Protein AF-A0AAW5EJB5-F1 (afdb_monomer_lite)

Secondary structure (DSSP, 8-state):
-HHHH-HHHHHHHHHHHHHHHHHHHHHHHHHHHHHH--------SHHHHHHHHHHHHHH-TTTHHHHHHHHHHHHHHHHHTT----HHHHHHHHHHHHHHHHHHHT-

Sequence (107 aa):
LESYLGALRFFLLYIIGGLMCSLLSAFYVYFSFYYFGGMINLVGASGAICVLMGYYAFLDKSSTKGLIVAILLMSFAPLLMGVNVAWYGHIFGFICGYFLGKLRRKI

InterPro domains:
  IPR022764 Peptidase S54, rhomboid domain [PF01694] (1-104)
  IPR035952 Rhomboid-like superfamily [G3DSA:1.20.1540.10] (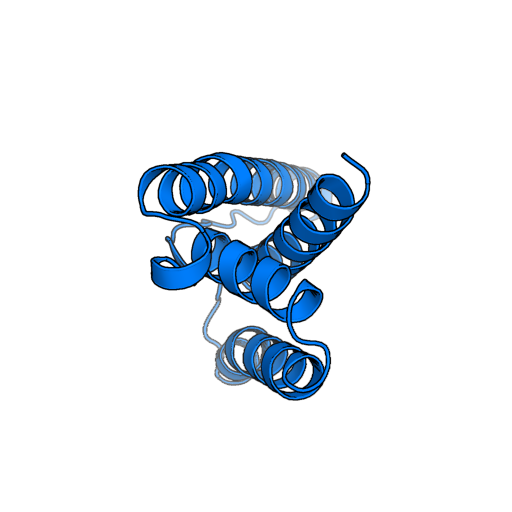1-107)
  IPR035952 Rhomboid-like superfamily [SSF144091] (1-105)

Radius of gyration: 14.44 Å; chains: 1; bounding box: 39×29×38 Å

Organism: Campylobacter jejuni (NCBI:txid197)

pLDDT: mean 87.87, std 8.0, range [46.09, 95.69]

Structure (mmCIF, N/CA/C/O backbone):
data_AF-A0AAW5EJB5-F1
#
_entry.id   AF-A0AAW5EJB5-F1
#
loop_
_atom_site.group_PDB
_atom_site.id
_atom_site.type_symbol
_atom_site.label_atom_id
_atom_site.label_alt_id
_atom_site.label_comp_id
_atom_site.label_asym_id
_atom_site.label_entity_id
_atom_site.label_seq_id
_atom_site.pdbx_PDB_ins_code
_atom_site.Cartn_x
_atom_site.Cartn_y
_atom_site.Cartn_z
_atom_site.occupancy
_atom_site.B_iso_or_equiv
_atom_site.auth_seq_id
_atom_site.auth_comp_id
_atom_site.auth_asym_id
_atom_site.auth_atom_id
_atom_site.pdbx_PDB_model_num
ATOM 1 N N . LEU A 1 1 ? -13.994 0.251 6.162 1.00 80.19 1 LEU A N 1
ATOM 2 C CA . LEU A 1 1 ? -12.914 1.049 6.798 1.00 80.19 1 LEU A CA 1
ATOM 3 C C . LEU A 1 1 ? -13.331 2.509 6.978 1.00 80.19 1 LEU A C 1
ATOM 5 O O . LEU A 1 1 ? -13.193 3.027 8.078 1.00 80.19 1 LEU A O 1
ATOM 9 N N . GLU A 1 2 ? -13.873 3.150 5.938 1.00 84.88 2 GLU A N 1
ATOM 10 C CA . GLU A 1 2 ? -14.363 4.535 5.995 1.00 84.88 2 GLU A CA 1
ATOM 11 C C . GLU A 1 2 ? -15.363 4.785 7.133 1.00 84.88 2 GLU A C 1
ATOM 13 O O . GLU A 1 2 ? -15.131 5.672 7.946 1.00 84.88 2 GLU A O 1
ATOM 18 N N . SER A 1 3 ? -16.388 3.941 7.292 1.00 88.00 3 SER A N 1
ATOM 19 C CA . SER A 1 3 ? -17.372 4.070 8.383 1.00 88.00 3 SER A CA 1
ATOM 20 C C . SER A 1 3 ? -16.760 3.969 9.789 1.00 88.00 3 SER A C 1
ATOM 22 O O . SER A 1 3 ? -17.340 4.466 10.745 1.00 88.00 3 SER A O 1
ATOM 24 N N . TYR A 1 4 ? -15.588 3.338 9.926 1.00 87.19 4 TYR A N 1
ATOM 25 C CA . TYR A 1 4 ? -14.885 3.185 11.205 1.00 87.19 4 TYR A CA 1
ATOM 26 C C . TYR A 1 4 ? -13.934 4.357 11.503 1.00 87.19 4 TYR A C 1
ATOM 28 O O . TYR A 1 4 ? -13.793 4.772 12.651 1.00 87.19 4 TYR A O 1
ATOM 36 N N . LEU A 1 5 ? -13.254 4.892 10.484 1.00 83.56 5 LEU A N 1
ATOM 37 C CA . LEU A 1 5 ? -12.279 5.979 10.640 1.00 83.56 5 LEU A CA 1
ATOM 38 C C . LEU A 1 5 ? -12.889 7.377 10.453 1.00 83.56 5 LEU A C 1
ATOM 40 O O . LEU A 1 5 ? -12.321 8.352 10.948 1.00 83.56 5 LEU A O 1
ATOM 44 N N . GLY A 1 6 ? -14.012 7.470 9.746 1.00 89.94 6 GLY A N 1
ATOM 45 C CA . 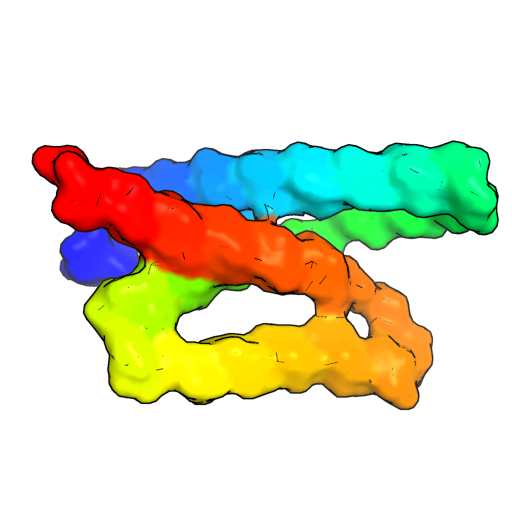GLY A 1 6 ? -14.535 8.701 9.163 1.00 89.94 6 GLY A CA 1
ATOM 46 C C . GLY A 1 6 ? -13.867 9.031 7.822 1.00 89.94 6 GLY A C 1
ATOM 47 O O . GLY A 1 6 ? -12.698 8.702 7.591 1.00 89.94 6 GLY A O 1
ATOM 48 N N . ALA A 1 7 ? -14.607 9.722 6.949 1.00 89.88 7 ALA A N 1
ATOM 49 C CA . ALA A 1 7 ? -14.190 10.038 5.579 1.00 89.88 7 ALA A CA 1
ATOM 50 C C . ALA A 1 7 ? -12.844 10.781 5.510 1.00 89.88 7 ALA A C 1
ATOM 52 O O . ALA A 1 7 ? -11.968 10.404 4.738 1.00 89.88 7 ALA A O 1
ATOM 53 N N . LEU A 1 8 ? -12.627 11.776 6.381 1.00 89.56 8 LEU A N 1
ATOM 54 C CA . LEU A 1 8 ? -11.392 12.568 6.390 1.00 89.56 8 LEU A CA 1
ATOM 55 C C . LEU A 1 8 ? -10.149 11.706 6.663 1.00 89.56 8 LEU A C 1
ATOM 57 O O . LEU A 1 8 ? -9.147 11.800 5.961 1.00 89.56 8 LEU A O 1
ATOM 61 N N . ARG A 1 9 ? -10.207 10.838 7.679 1.00 89.25 9 ARG A N 1
ATOM 62 C CA . ARG A 1 9 ? -9.069 9.984 8.052 1.00 89.25 9 ARG A CA 1
ATOM 63 C C . ARG A 1 9 ? -8.832 8.885 7.028 1.00 89.25 9 ARG A C 1
ATOM 65 O O . ARG A 1 9 ? -7.683 8.549 6.767 1.00 89.25 9 ARG A O 1
ATOM 72 N N . PHE A 1 10 ? -9.901 8.341 6.452 1.00 92.06 10 PHE A N 1
ATOM 73 C CA . PHE A 1 10 ? -9.806 7.379 5.361 1.00 92.06 10 PHE A CA 1
ATOM 74 C C . PHE A 1 10 ? -9.131 7.996 4.129 1.00 92.06 10 PHE A C 1
ATOM 76 O O . PHE A 1 10 ? -8.185 7.418 3.597 1.00 92.06 10 PHE A O 1
ATOM 83 N N . PHE A 1 11 ? -9.544 9.206 3.747 1.00 92.88 11 PHE A N 1
ATOM 84 C CA . PHE A 1 11 ? -8.941 9.958 2.651 1.00 92.88 11 PHE A CA 1
ATOM 85 C C . PHE A 1 11 ? -7.455 10.251 2.900 1.00 92.88 11 PHE A C 1
ATOM 87 O O . PHE A 1 11 ? -6.619 9.967 2.045 1.00 92.88 11 PHE A O 1
ATOM 94 N N . LEU A 1 12 ? -7.102 10.744 4.093 1.00 92.00 12 LEU A N 1
ATOM 95 C CA . LEU A 1 12 ? -5.704 10.996 4.455 1.00 92.00 12 LEU A CA 1
ATOM 96 C C . LEU A 1 12 ? -4.867 9.714 4.455 1.00 92.00 12 LEU A C 1
ATOM 98 O O . LEU A 1 12 ? -3.741 9.727 3.971 1.00 92.00 12 LEU A O 1
ATOM 102 N N . LEU A 1 13 ? -5.409 8.602 4.957 1.00 92.88 13 LEU A N 1
ATOM 103 C CA . LEU A 1 13 ? -4.726 7.309 4.945 1.00 92.88 13 LEU A CA 1
ATOM 104 C C . LEU A 1 13 ? -4.443 6.844 3.511 1.00 92.88 13 LEU A C 1
ATOM 106 O O . LEU A 1 13 ? -3.339 6.386 3.222 1.00 92.88 13 LEU A O 1
ATOM 110 N N . TYR A 1 14 ? -5.426 6.990 2.622 1.00 93.75 14 TYR A N 1
ATOM 111 C CA . TYR A 1 14 ? -5.295 6.636 1.215 1.00 93.75 14 TYR A CA 1
ATOM 112 C C . TYR A 1 14 ? -4.254 7.506 0.498 1.00 93.75 14 TYR A C 1
ATOM 114 O O . TYR A 1 14 ? -3.366 6.972 -0.162 1.00 93.75 14 TYR A O 1
ATOM 122 N N . ILE A 1 15 ? -4.314 8.831 0.667 1.00 93.88 15 ILE A N 1
ATOM 123 C CA . ILE A 1 15 ? -3.389 9.766 0.012 1.00 93.88 15 ILE A CA 1
ATOM 124 C C . ILE A 1 15 ? -1.976 9.647 0.581 1.00 93.88 15 ILE A C 1
ATOM 126 O O . ILE A 1 15 ? -1.037 9.409 -0.171 1.00 93.88 15 ILE A O 1
ATOM 130 N N . ILE A 1 16 ? -1.806 9.779 1.899 1.00 93.19 16 ILE A N 1
ATOM 131 C CA . ILE A 1 16 ? -0.479 9.782 2.531 1.00 93.19 16 ILE A CA 1
ATOM 132 C C . ILE A 1 16 ? 0.165 8.407 2.386 1.00 93.19 16 ILE A C 1
ATOM 134 O O . ILE A 1 16 ? 1.315 8.299 1.965 1.00 93.19 16 ILE A O 1
ATOM 138 N N . GLY A 1 17 ? -0.576 7.340 2.685 1.00 92.25 17 GLY A N 1
ATOM 139 C CA . GLY A 1 17 ? -0.048 5.990 2.549 1.00 92.25 17 GLY A CA 1
ATOM 140 C C . GLY A 1 17 ? 0.203 5.603 1.091 1.00 92.25 17 GLY A C 1
ATOM 141 O O . GLY A 1 17 ? 1.216 4.969 0.800 1.00 92.25 17 GLY A O 1
ATOM 142 N N . GLY A 1 18 ? -0.658 6.026 0.161 1.00 91.94 18 GLY A N 1
ATOM 143 C CA . GLY A 1 18 ? -0.448 5.846 -1.276 1.00 91.94 18 GLY A CA 1
ATOM 144 C C . GLY A 1 18 ? 0.792 6.582 -1.788 1.00 91.94 18 GLY A C 1
ATOM 145 O O . GLY A 1 18 ? 1.567 6.012 -2.559 1.00 91.94 18 GLY A O 1
ATOM 146 N N . LEU A 1 19 ? 1.038 7.804 -1.305 1.00 93.06 19 LEU A N 1
ATOM 147 C CA . LEU A 1 19 ? 2.246 8.572 -1.608 1.00 93.06 19 LEU A CA 1
ATOM 148 C C . LEU A 1 19 ? 3.497 7.856 -1.080 1.00 93.06 19 LEU A C 1
ATOM 150 O O . LEU A 1 19 ? 4.462 7.690 -1.821 1.00 93.06 19 LEU A O 1
ATOM 154 N N . MET A 1 20 ? 3.464 7.365 0.165 1.00 91.81 20 MET A N 1
ATOM 155 C CA . MET A 1 20 ? 4.566 6.586 0.747 1.00 91.81 20 MET A CA 1
ATOM 156 C C . MET A 1 20 ? 4.846 5.305 -0.047 1.00 91.81 20 MET A C 1
ATOM 158 O O . MET A 1 20 ? 5.999 5.013 -0.357 1.00 91.81 20 MET A O 1
ATOM 162 N N . CYS A 1 21 ? 3.800 4.564 -0.418 1.00 92.62 21 CYS A N 1
ATOM 163 C CA . CYS A 1 21 ? 3.912 3.368 -1.252 1.00 92.62 21 CYS A CA 1
ATOM 164 C C . CYS A 1 21 ? 4.536 3.687 -2.618 1.00 92.62 21 CYS A C 1
ATOM 166 O O . CYS A 1 21 ? 5.400 2.951 -3.098 1.00 92.62 21 CYS A O 1
ATOM 168 N N . SER A 1 22 ? 4.109 4.788 -3.238 1.00 89.81 22 SER A N 1
ATOM 169 C CA . SER A 1 22 ? 4.617 5.233 -4.538 1.00 89.81 22 SER A CA 1
ATOM 170 C C . SER A 1 22 ? 6.084 5.641 -4.451 1.00 89.81 22 SER A C 1
ATOM 172 O O . SER A 1 22 ? 6.871 5.238 -5.299 1.00 89.81 22 SER A O 1
ATOM 174 N N . LEU A 1 23 ? 6.477 6.354 -3.392 1.00 91.31 23 LEU A N 1
ATOM 175 C CA . LEU A 1 23 ? 7.867 6.735 -3.146 1.00 91.31 23 LEU A CA 1
ATOM 176 C C . LEU A 1 23 ? 8.766 5.503 -2.963 1.00 91.31 23 LEU A C 1
ATOM 178 O O . LEU A 1 23 ? 9.837 5.419 -3.560 1.00 91.31 23 LEU A O 1
ATOM 182 N N . LEU A 1 24 ? 8.310 4.515 -2.186 1.00 89.31 24 LEU A N 1
ATOM 183 C CA . LEU A 1 24 ? 9.058 3.278 -1.949 1.00 89.31 24 LEU A CA 1
ATOM 184 C C . LEU A 1 24 ? 9.184 2.437 -3.227 1.00 89.31 24 LEU A C 1
ATOM 186 O O . LEU A 1 24 ? 10.246 1.894 -3.531 1.00 89.31 24 LEU A O 1
ATOM 190 N N . SER A 1 25 ? 8.111 2.389 -4.017 1.00 88.00 25 SER A N 1
ATOM 191 C CA . SER A 1 25 ? 8.110 1.722 -5.319 1.00 88.00 25 SER A CA 1
ATOM 192 C C . SER A 1 25 ? 9.011 2.437 -6.329 1.00 88.00 25 SER A C 1
ATOM 194 O O . SER A 1 25 ? 9.707 1.771 -7.089 1.00 88.00 25 SER A O 1
ATOM 196 N N . ALA A 1 26 ? 9.058 3.772 -6.318 1.00 87.19 26 ALA A N 1
ATOM 197 C CA . ALA A 1 26 ? 9.952 4.557 -7.167 1.00 87.19 26 ALA A CA 1
ATOM 198 C C . ALA A 1 26 ? 11.426 4.311 -6.819 1.00 87.19 26 ALA A C 1
ATOM 200 O O . ALA A 1 26 ? 12.242 4.143 -7.722 1.00 87.19 26 ALA A O 1
ATOM 201 N N . PHE A 1 27 ? 11.761 4.209 -5.528 1.00 88.00 27 PHE A N 1
ATOM 202 C CA . PHE A 1 27 ? 13.110 3.838 -5.092 1.00 88.00 27 PHE A CA 1
ATOM 203 C C . PHE A 1 27 ? 13.513 2.449 -5.609 1.00 88.00 27 PHE A C 1
ATOM 205 O O . PHE A 1 27 ? 14.620 2.270 -6.115 1.00 88.00 27 PHE A O 1
ATOM 212 N N . TYR A 1 28 ? 12.596 1.478 -5.550 1.00 86.06 28 TYR A N 1
ATOM 213 C CA . TYR A 1 28 ? 12.828 0.141 -6.097 1.00 86.06 28 TYR A CA 1
ATOM 214 C C . TYR A 1 28 ? 13.024 0.149 -7.620 1.00 86.06 28 TYR A C 1
ATOM 216 O O . TYR A 1 28 ? 13.955 -0.482 -8.114 1.00 86.06 28 TYR A O 1
ATOM 224 N N . VAL A 1 29 ? 12.195 0.888 -8.365 1.00 86.81 29 VAL A N 1
ATOM 225 C CA . VAL A 1 29 ? 12.337 1.022 -9.826 1.00 86.81 29 VAL A CA 1
ATOM 226 C C . VAL A 1 29 ? 13.659 1.698 -10.188 1.00 86.81 29 VAL A C 1
ATOM 228 O O . VAL A 1 29 ? 14.351 1.220 -11.080 1.00 86.81 29 VAL A O 1
ATOM 231 N N . TYR A 1 30 ? 14.054 2.754 -9.473 1.00 86.31 30 TYR A N 1
ATOM 232 C CA . TYR A 1 30 ? 15.338 3.427 -9.683 1.00 86.31 30 TYR A CA 1
ATOM 233 C C . TYR A 1 30 ? 16.526 2.481 -9.456 1.00 86.31 30 TYR A C 1
ATOM 235 O O . TYR A 1 30 ? 17.438 2.410 -10.278 1.00 86.31 30 TYR A O 1
ATOM 243 N N . PHE A 1 31 ? 16.489 1.701 -8.372 1.00 85.12 31 PHE A N 1
ATOM 244 C CA . PHE A 1 31 ? 17.497 0.678 -8.101 1.00 85.12 31 PHE A CA 1
ATOM 245 C C . PHE A 1 31 ? 17.511 -0.396 -9.201 1.00 85.12 31 PHE A C 1
ATOM 247 O O . PHE A 1 31 ? 18.565 -0.741 -9.728 1.00 85.12 31 PHE A O 1
ATOM 254 N N . SER A 1 32 ? 16.342 -0.894 -9.609 1.00 83.25 32 SER A N 1
ATOM 255 C CA . SER A 1 32 ? 16.229 -1.887 -10.681 1.00 83.25 32 SER A CA 1
ATOM 256 C C . SER A 1 32 ? 16.782 -1.368 -12.011 1.00 83.25 32 SER A C 1
ATOM 258 O O . SER A 1 32 ? 17.516 -2.083 -12.689 1.00 83.25 32 SER A O 1
ATOM 260 N N . PHE A 1 33 ? 16.515 -0.107 -12.346 1.00 84.12 33 PHE A N 1
ATOM 261 C CA . PHE A 1 33 ? 17.047 0.532 -13.541 1.00 84.12 33 PHE A CA 1
ATOM 262 C C . PHE A 1 33 ? 18.580 0.600 -13.518 1.00 84.12 33 PHE A C 1
ATOM 264 O O . PHE A 1 33 ? 19.221 0.219 -14.494 1.00 84.12 33 PHE A O 1
ATOM 271 N N . TYR A 1 34 ? 19.178 1.010 -12.394 1.00 82.56 34 TYR A N 1
ATOM 272 C CA . TYR A 1 34 ? 20.632 1.163 -12.283 1.00 82.56 34 TYR A CA 1
ATOM 273 C C . TYR A 1 34 ? 21.393 -0.172 -12.345 1.00 82.56 34 TYR A C 1
ATOM 275 O O . TYR A 1 34 ? 22.450 -0.248 -12.966 1.00 82.56 34 TYR A O 1
ATOM 283 N N . TYR A 1 35 ? 20.868 -1.227 -11.714 1.00 81.00 35 TYR A N 1
AT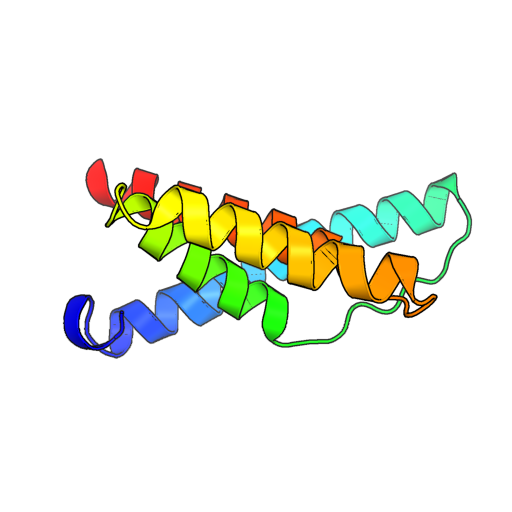OM 284 C CA . TYR A 1 35 ? 21.572 -2.513 -11.595 1.00 81.00 35 TYR A CA 1
ATOM 285 C C . TYR A 1 35 ? 21.169 -3.556 -12.645 1.00 81.00 35 TYR A C 1
ATOM 287 O O . TYR A 1 35 ? 21.974 -4.423 -12.974 1.00 81.00 35 TYR A O 1
ATOM 295 N N . PHE A 1 36 ? 19.943 -3.490 -13.170 1.00 80.00 36 PHE A N 1
ATOM 296 C CA . PHE A 1 36 ? 19.392 -4.492 -14.091 1.00 80.00 36 PHE A CA 1
ATOM 297 C C . PHE A 1 36 ? 18.998 -3.910 -15.457 1.00 80.00 36 PHE A C 1
ATOM 299 O O . PHE A 1 36 ? 18.591 -4.667 -16.336 1.00 80.00 36 PHE A O 1
ATOM 306 N N . GLY A 1 37 ? 19.099 -2.588 -15.657 1.00 73.44 37 GLY A N 1
ATOM 307 C CA . GLY A 1 37 ? 18.796 -1.925 -16.933 1.00 73.44 37 GLY A CA 1
ATOM 308 C C . GLY A 1 37 ? 17.322 -1.987 -17.355 1.00 73.44 37 GLY A C 1
ATOM 309 O O . GLY A 1 37 ? 16.994 -1.675 -18.498 1.00 73.44 37 GLY A O 1
ATOM 310 N N . GLY A 1 38 ? 16.425 -2.413 -16.461 1.00 70.12 38 GLY A N 1
ATOM 311 C CA . GLY A 1 38 ? 15.005 -2.593 -16.751 1.00 70.12 38 GLY A CA 1
ATOM 312 C C . GLY A 1 38 ? 14.21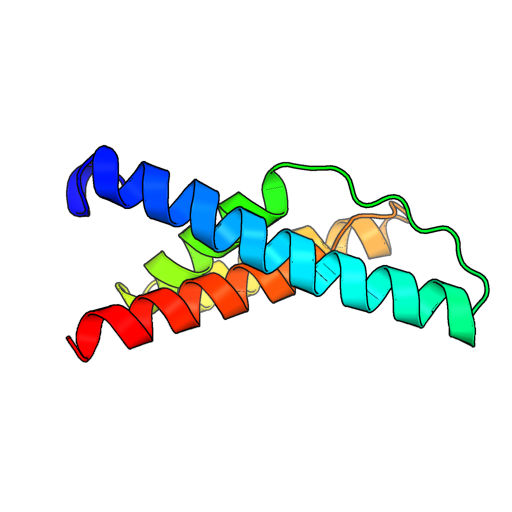3 -1.292 -16.623 1.00 70.12 38 GLY A C 1
ATOM 313 O O . GLY A 1 38 ? 14.214 -0.661 -15.568 1.00 70.12 38 GLY A O 1
ATOM 314 N N . MET A 1 39 ? 13.486 -0.914 -17.677 1.00 68.00 39 MET A N 1
ATOM 315 C CA . MET A 1 39 ? 12.496 0.169 -17.638 1.00 68.00 39 MET A CA 1
ATOM 316 C C . MET A 1 39 ? 11.153 -0.391 -17.172 1.00 68.00 39 MET A C 1
ATOM 318 O O . MET A 1 39 ? 10.440 -1.039 -17.938 1.00 68.00 39 MET A O 1
ATOM 322 N N . ILE A 1 40 ? 10.815 -0.159 -15.905 1.00 75.19 40 ILE A N 1
ATOM 323 C CA . ILE A 1 40 ? 9.593 -0.683 -15.299 1.00 75.19 40 ILE A CA 1
ATOM 324 C C . ILE A 1 40 ? 8.600 0.459 -15.080 1.00 75.19 40 ILE A C 1
ATOM 326 O O . ILE A 1 40 ? 8.806 1.325 -14.230 1.00 75.19 40 ILE A O 1
ATOM 330 N N . ASN A 1 41 ? 7.491 0.440 -15.818 1.00 75.06 41 ASN A N 1
ATOM 331 C CA . ASN A 1 41 ? 6.409 1.404 -15.635 1.00 75.06 41 ASN A CA 1
ATOM 332 C C . ASN A 1 41 ? 5.481 0.946 -14.506 1.00 75.06 41 ASN A C 1
ATOM 334 O O . ASN A 1 41 ? 4.749 -0.033 -14.637 1.00 75.06 41 ASN A O 1
ATOM 338 N N . LEU A 1 42 ? 5.501 1.677 -13.393 1.00 76.12 42 LEU A N 1
ATOM 339 C CA . LEU A 1 42 ? 4.572 1.497 -12.283 1.00 76.12 42 LEU A CA 1
ATOM 340 C C . LEU A 1 42 ? 3.426 2.510 -12.414 1.00 76.12 42 LEU A C 1
ATOM 342 O O . LEU A 1 42 ? 3.617 3.696 -12.157 1.00 76.12 42 LEU A O 1
ATOM 346 N N . VAL A 1 43 ? 2.226 2.043 -12.765 1.00 76.31 43 VAL A N 1
ATOM 347 C CA . VAL A 1 43 ? 1.006 2.865 -12.787 1.00 76.31 43 VAL A CA 1
ATOM 348 C C . VAL A 1 43 ? -0.126 2.100 -12.116 1.00 76.31 43 VAL A C 1
ATOM 350 O O . VAL A 1 43 ? -0.378 0.944 -12.449 1.00 76.31 43 VAL A O 1
ATOM 353 N N . GLY A 1 44 ? -0.830 2.743 -11.183 1.00 81.88 44 GLY A N 1
ATOM 354 C CA . GLY A 1 44 ? -2.057 2.186 -10.624 1.00 81.88 44 GLY A CA 1
ATOM 355 C C . GLY A 1 44 ? -2.416 2.697 -9.234 1.00 81.88 44 GLY A C 1
ATOM 356 O O . GLY A 1 44 ? -1.558 3.046 -8.428 1.00 81.88 44 GLY A O 1
ATOM 357 N N . ALA A 1 45 ? -3.715 2.674 -8.937 1.00 88.88 45 ALA A N 1
ATOM 358 C CA . ALA A 1 45 ? -4.258 2.947 -7.605 1.00 88.88 45 ALA A CA 1
ATOM 359 C C . ALA A 1 45 ? -4.119 1.751 -6.638 1.00 88.88 45 ALA A C 1
ATOM 361 O O . ALA A 1 45 ? -4.304 1.900 -5.429 1.00 88.88 45 ALA A O 1
ATOM 362 N N . SER A 1 46 ? -3.792 0.558 -7.150 1.00 91.31 46 SER A N 1
ATOM 363 C CA . SER A 1 46 ? -3.794 -0.691 -6.377 1.00 91.31 46 SER A CA 1
ATOM 364 C C . SER A 1 46 ? -2.846 -0.660 -5.175 1.00 91.31 46 SER A C 1
ATOM 366 O O . SER A 1 46 ? -3.197 -1.185 -4.121 1.00 91.31 46 SER A O 1
ATOM 368 N N . GLY A 1 47 ? -1.698 0.019 -5.271 1.00 90.81 47 GLY A N 1
ATOM 369 C CA . GLY A 1 47 ? -0.772 0.195 -4.145 1.00 90.81 47 GLY A CA 1
ATOM 370 C C . GLY A 1 47 ? -1.408 0.923 -2.954 1.00 90.81 47 GLY A C 1
ATOM 371 O O . GLY A 1 47 ? -1.289 0.474 -1.816 1.00 90.81 47 GLY A O 1
ATOM 372 N N . ALA A 1 48 ? -2.178 1.985 -3.204 1.00 93.56 48 ALA A N 1
ATOM 373 C CA . ALA A 1 48 ? -2.895 2.711 -2.154 1.00 93.56 48 ALA A CA 1
ATOM 374 C C . ALA A 1 48 ? -4.028 1.868 -1.539 1.00 93.56 48 ALA A C 1
ATOM 376 O O . ALA A 1 48 ? -4.254 1.906 -0.331 1.00 93.56 48 ALA A O 1
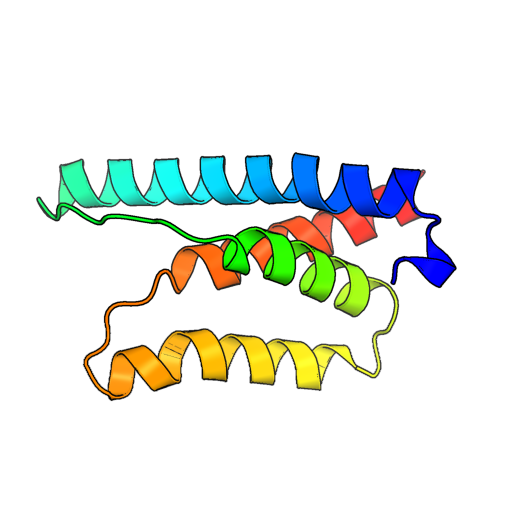ATOM 377 N N . ILE A 1 49 ? -4.694 1.024 -2.331 1.00 93.56 49 ILE A N 1
ATOM 378 C CA . ILE A 1 49 ? -5.680 0.062 -1.811 1.00 93.56 49 ILE A CA 1
ATOM 379 C C . ILE A 1 49 ? -4.996 -0.976 -0.903 1.00 93.56 49 ILE A C 1
ATOM 381 O O . ILE A 1 49 ? -5.532 -1.332 0.148 1.00 93.56 49 ILE A O 1
ATOM 385 N N . CYS A 1 50 ? -3.778 -1.409 -1.241 1.00 94.94 50 CYS A N 1
ATOM 386 C CA . CYS A 1 50 ? -2.993 -2.310 -0.393 1.00 94.94 50 CYS A CA 1
ATOM 387 C C . CYS A 1 50 ? -2.630 -1.677 0.952 1.00 94.94 50 CYS A C 1
ATOM 389 O O . CYS A 1 50 ? -2.634 -2.376 1.962 1.00 94.94 50 CYS A O 1
ATOM 391 N N . VAL A 1 51 ? -2.402 -0.360 1.003 1.00 95.69 51 VAL A N 1
ATOM 392 C CA . VAL A 1 51 ? -2.249 0.380 2.269 1.00 95.69 51 VAL A CA 1
ATOM 393 C C . VAL A 1 51 ? -3.503 0.253 3.123 1.00 95.69 51 VAL A C 1
ATOM 395 O O . VAL A 1 51 ? -3.411 -0.056 4.310 1.00 95.69 51 VAL A O 1
ATOM 398 N N . LEU A 1 52 ? -4.686 0.442 2.540 1.00 94.69 52 LEU A N 1
ATOM 399 C CA . LEU A 1 52 ? -5.939 0.297 3.280 1.00 94.69 52 LEU A CA 1
ATOM 400 C C . LEU A 1 52 ? -6.119 -1.133 3.807 1.00 94.69 52 LEU A C 1
ATOM 402 O O . LEU A 1 52 ? -6.507 -1.312 4.962 1.00 94.69 52 LEU A O 1
ATOM 406 N N . MET A 1 53 ? -5.786 -2.143 2.995 1.00 94.44 53 MET A N 1
ATOM 407 C CA . MET A 1 53 ? -5.803 -3.549 3.414 1.00 94.44 53 MET A CA 1
ATOM 408 C C . MET A 1 53 ? -4.797 -3.832 4.535 1.00 94.44 53 MET A C 1
ATOM 410 O O . MET A 1 53 ? -5.150 -4.488 5.509 1.00 94.44 53 MET A O 1
ATOM 414 N N . GLY A 1 54 ? -3.574 -3.305 4.450 1.00 94.56 54 GLY A N 1
ATOM 415 C CA . GLY A 1 54 ? -2.555 -3.446 5.495 1.00 94.56 54 GLY A CA 1
ATOM 416 C C . GLY A 1 54 ? -2.970 -2.795 6.804 1.00 94.56 54 GLY A C 1
ATOM 417 O O . GLY A 1 54 ? -2.824 -3.377 7.878 1.00 94.56 54 GLY A O 1
ATOM 418 N N . TYR A 1 55 ? -3.571 -1.612 6.713 1.00 94.69 55 TYR A N 1
ATOM 419 C CA . TYR A 1 55 ? -4.118 -0.917 7.866 1.00 94.69 55 TYR A CA 1
ATOM 420 C C . TYR A 1 55 ? -5.270 -1.703 8.504 1.00 94.69 55 TYR A C 1
ATOM 422 O O . TYR A 1 55 ? -5.316 -1.862 9.724 1.00 94.69 55 TYR A O 1
ATOM 430 N N . TYR A 1 56 ? -6.181 -2.247 7.693 1.00 93.88 56 TYR A N 1
ATOM 431 C CA . TYR A 1 56 ? -7.270 -3.089 8.187 1.00 93.88 56 TYR A CA 1
ATOM 432 C C . TYR A 1 56 ? -6.757 -4.389 8.813 1.00 93.88 56 TYR A C 1
ATOM 434 O O . TYR A 1 56 ? -7.227 -4.769 9.880 1.00 93.88 56 TYR A O 1
ATOM 442 N N . ALA A 1 57 ? -5.744 -5.020 8.219 1.00 94.19 57 ALA A N 1
ATOM 443 C CA . ALA A 1 57 ? -5.103 -6.212 8.764 1.00 94.19 57 ALA A CA 1
ATOM 444 C C . ALA A 1 57 ? -4.476 -5.976 10.147 1.00 94.19 57 ALA A C 1
ATOM 446 O O . ALA A 1 57 ? -4.323 -6.923 10.914 1.00 94.19 57 ALA A O 1
ATOM 447 N N . PHE A 1 58 ? -4.106 -4.735 10.475 1.00 92.31 58 PHE A N 1
ATOM 448 C CA . PHE A 1 58 ? -3.676 -4.375 11.823 1.00 92.31 58 PHE A CA 1
ATOM 449 C C . PHE A 1 58 ? -4.854 -4.212 12.798 1.00 92.31 58 PHE A C 1
ATOM 451 O O . PHE A 1 58 ? -4.734 -4.588 13.965 1.00 92.31 58 PHE A O 1
ATOM 458 N N . LEU A 1 59 ? -5.975 -3.645 12.338 1.00 90.75 59 LEU A N 1
ATOM 459 C CA . LEU A 1 59 ? -7.176 -3.460 13.157 1.00 90.75 59 LEU A CA 1
ATOM 460 C C . LEU A 1 59 ? -7.849 -4.792 13.502 1.00 90.75 59 LEU A C 1
ATOM 462 O O . LEU A 1 59 ? -8.202 -5.009 14.659 1.00 90.75 59 LEU A O 1
ATOM 466 N N . ASP A 1 60 ? -8.012 -5.665 12.509 1.00 89.88 60 ASP A N 1
ATOM 467 C CA . ASP A 1 60 ? -8.630 -6.976 12.668 1.00 89.88 60 ASP A CA 1
ATOM 468 C C . ASP A 1 60 ? -7.632 -8.098 12.363 1.00 89.88 60 ASP A C 1
ATOM 470 O O . ASP A 1 60 ? -7.346 -8.434 11.209 1.00 89.88 60 ASP A O 1
ATOM 474 N N . LYS A 1 61 ? -7.135 -8.712 13.442 1.00 88.75 61 LYS A N 1
ATOM 475 C CA . LYS A 1 61 ? -6.181 -9.823 13.375 1.00 88.75 61 LYS A CA 1
ATOM 476 C C . LYS A 1 61 ? -6.789 -11.129 12.867 1.00 88.75 61 LYS A C 1
ATOM 478 O O . LYS A 1 61 ? -6.042 -12.004 12.429 1.00 88.75 61 LYS A O 1
ATOM 483 N N . SER A 1 62 ? -8.113 -11.286 12.944 1.00 91.25 62 SER A N 1
ATOM 484 C CA . SER A 1 62 ? -8.791 -12.490 12.453 1.00 91.25 62 SER A CA 1
ATOM 485 C C . SER A 1 62 ? -8.706 -12.558 10.927 1.00 91.25 62 SER A C 1
ATOM 487 O O . SER A 1 62 ? -8.306 -13.578 10.362 1.00 91.25 62 SER A O 1
ATOM 489 N N . SER A 1 63 ? -8.949 -11.424 10.269 1.00 88.25 63 SER A N 1
ATOM 490 C CA . SER A 1 63 ? -8.952 -11.298 8.809 1.00 88.25 63 SER A CA 1
ATOM 491 C C . SER A 1 63 ? -7.556 -11.183 8.174 1.00 88.25 63 SER A C 1
ATOM 493 O O . SER A 1 63 ? -7.417 -11.333 6.958 1.00 88.25 63 SER A O 1
ATOM 495 N N . THR A 1 64 ? -6.493 -10.956 8.959 1.00 91.31 64 THR A N 1
ATOM 496 C CA . THR A 1 64 ? -5.125 -10.730 8.446 1.00 91.31 64 THR A CA 1
ATOM 497 C C . THR A 1 64 ? -4.631 -11.848 7.537 1.00 91.31 64 THR A C 1
ATOM 499 O O . THR A 1 64 ? -4.049 -11.571 6.491 1.00 91.31 64 THR A O 1
ATOM 502 N N . LYS A 1 65 ? -4.854 -13.114 7.912 1.00 91.25 65 LYS A N 1
ATOM 503 C CA . LYS A 1 65 ? -4.372 -14.259 7.123 1.00 91.25 65 LYS A CA 1
ATOM 504 C C . LYS A 1 65 ? -5.011 -14.276 5.735 1.00 91.25 65 LYS A C 1
ATOM 506 O O . LYS A 1 65 ? -4.306 -14.461 4.749 1.00 91.25 65 LYS A O 1
ATOM 511 N N . GLY A 1 66 ? -6.317 -14.014 5.663 1.00 93.75 66 GLY A N 1
ATOM 512 C CA . GLY A 1 66 ? -7.044 -13.916 4.398 1.00 93.75 66 GLY A CA 1
ATOM 513 C C . GLY A 1 66 ? -6.531 -12.772 3.526 1.00 93.75 66 GLY A C 1
ATOM 514 O O . GLY A 1 66 ? -6.316 -12.963 2.333 1.00 93.75 66 GLY A O 1
ATOM 515 N N . LEU A 1 67 ? -6.241 -11.613 4.123 1.00 93.25 67 LEU A N 1
ATOM 516 C CA . LEU A 1 67 ? -5.697 -10.465 3.392 1.00 93.25 67 LEU A CA 1
ATOM 517 C C . LEU A 1 67 ? -4.284 -10.696 2.863 1.00 93.25 67 LEU A C 1
ATOM 519 O O . LEU A 1 67 ? -3.993 -10.317 1.732 1.00 93.25 67 LEU A O 1
ATOM 523 N N . ILE A 1 68 ? -3.418 -11.348 3.641 1.00 93.19 68 ILE A N 1
ATOM 524 C CA . ILE A 1 68 ? -2.082 -11.726 3.167 1.00 93.19 68 ILE A CA 1
ATOM 525 C C . ILE A 1 68 ? -2.211 -12.667 1.966 1.00 93.19 68 ILE A C 1
ATOM 527 O O . ILE A 1 68 ? -1.577 -12.434 0.942 1.00 93.19 68 ILE A O 1
ATOM 531 N N . VAL A 1 69 ? -3.073 -13.685 2.051 1.00 94.19 69 VAL A N 1
ATOM 532 C CA . VAL A 1 69 ? -3.315 -14.614 0.935 1.00 94.19 69 VAL A CA 1
ATOM 533 C C . VAL A 1 69 ? -3.863 -13.882 -0.292 1.00 94.19 69 VAL A C 1
ATOM 535 O O . VAL A 1 69 ? -3.370 -14.105 -1.394 1.00 94.19 69 VAL A O 1
ATOM 538 N N . ALA A 1 70 ? -4.820 -12.967 -0.116 1.00 93.00 70 ALA A N 1
ATOM 539 C CA . ALA A 1 70 ? -5.366 -12.163 -1.209 1.00 93.00 70 ALA A CA 1
ATOM 540 C C . ALA A 1 70 ? -4.282 -11.325 -1.905 1.00 93.00 70 ALA A C 1
ATOM 542 O O . ALA A 1 70 ? -4.231 -11.276 -3.134 1.00 93.00 70 ALA A O 1
ATOM 543 N N . ILE A 1 71 ? -3.371 -10.724 -1.133 1.00 93.56 71 ILE A N 1
ATOM 544 C CA . ILE A 1 71 ? -2.263 -9.930 -1.672 1.00 93.56 71 ILE A CA 1
ATOM 545 C C . ILE A 1 71 ? -1.273 -10.796 -2.431 1.00 93.56 71 ILE A C 1
ATOM 547 O O . ILE A 1 71 ? -0.830 -10.405 -3.509 1.00 93.56 71 ILE A O 1
ATOM 551 N N . LEU A 1 72 ? -0.938 -11.970 -1.899 1.00 92.62 72 LEU A N 1
ATOM 552 C CA . LEU A 1 72 ? -0.056 -12.908 -2.585 1.00 92.62 72 LEU A CA 1
ATOM 553 C C . LEU A 1 72 ? -0.683 -13.371 -3.903 1.00 92.62 72 LEU A C 1
ATOM 555 O O . LEU A 1 72 ? -0.021 -13.330 -4.935 1.00 92.62 72 LEU A O 1
ATOM 559 N N . LEU A 1 73 ? -1.970 -13.723 -3.898 1.00 91.94 73 LEU A N 1
ATOM 560 C CA . LEU A 1 73 ? -2.683 -14.131 -5.106 1.00 91.94 73 LEU A CA 1
ATOM 561 C C . LEU A 1 73 ? -2.719 -13.015 -6.150 1.00 91.94 73 LEU A C 1
ATOM 563 O O . LEU A 1 73 ? -2.277 -13.231 -7.273 1.00 91.94 73 LEU A O 1
ATOM 567 N N . MET A 1 74 ? -3.168 -11.809 -5.798 1.00 89.00 74 MET A N 1
ATOM 568 C CA . MET A 1 74 ? -3.256 -10.714 -6.774 1.00 89.00 74 MET A CA 1
ATOM 569 C C . MET A 1 74 ? -1.885 -10.218 -7.258 1.00 89.00 74 MET A C 1
ATOM 571 O O . MET A 1 74 ? -1.795 -9.590 -8.308 1.00 89.00 74 MET A O 1
ATOM 575 N N . SER A 1 75 ? -0.819 -10.465 -6.492 1.00 88.81 75 SER A N 1
ATOM 576 C CA . SER A 1 75 ? 0.541 -10.067 -6.862 1.00 88.81 75 SER A CA 1
ATOM 577 C C . SER A 1 75 ? 1.218 -11.112 -7.738 1.00 88.81 75 SER A C 1
ATOM 579 O O . SER A 1 75 ? 1.814 -10.752 -8.745 1.00 88.81 75 SER A O 1
ATOM 581 N N . PHE A 1 76 ? 1.111 -12.395 -7.389 1.00 91.06 76 PHE A N 1
ATOM 582 C CA . PHE A 1 76 ? 1.881 -13.458 -8.034 1.00 91.06 76 PHE A CA 1
ATOM 583 C C . PHE A 1 76 ? 1.088 -14.266 -9.062 1.00 91.06 76 PHE A C 1
ATOM 585 O O . PHE A 1 76 ? 1.687 -14.748 -10.017 1.00 91.06 76 PHE A O 1
ATOM 592 N N . ALA A 1 77 ? -0.239 -14.388 -8.945 1.00 91.25 77 ALA A N 1
ATOM 593 C CA . ALA A 1 77 ? -1.022 -15.115 -9.949 1.00 91.25 77 ALA A CA 1
ATOM 594 C C . ALA A 1 77 ? -0.940 -14.473 -11.350 1.00 91.25 77 ALA A C 1
ATOM 596 O O . ALA A 1 77 ? -0.708 -15.211 -12.306 1.00 91.25 77 ALA A O 1
ATOM 597 N N . PRO A 1 78 ? -1.024 -13.133 -11.510 1.00 86.69 78 PRO A N 1
ATOM 598 C CA . PRO A 1 78 ? -0.827 -12.507 -12.820 1.00 86.69 78 PRO A CA 1
ATOM 599 C C . PRO A 1 78 ? 0.586 -12.723 -13.374 1.00 86.69 78 PRO A C 1
ATOM 601 O O . PRO A 1 78 ? 0.749 -12.982 -14.563 1.00 86.69 78 PRO A O 1
ATOM 604 N N . LEU A 1 79 ? 1.595 -12.694 -12.498 1.00 86.88 79 LEU A N 1
ATOM 605 C CA . LEU A 1 79 ? 2.995 -12.969 -12.832 1.00 86.88 79 LEU A CA 1
ATOM 606 C C . LEU A 1 79 ? 3.173 -14.381 -13.407 1.00 86.88 79 LEU A C 1
ATOM 608 O O . LEU A 1 79 ? 3.845 -14.548 -14.420 1.00 86.88 79 LEU A O 1
ATOM 612 N N . LEU A 1 80 ? 2.519 -15.384 -12.809 1.00 86.94 80 LEU A N 1
ATOM 613 C CA . LEU A 1 80 ? 2.521 -16.765 -13.309 1.00 86.94 80 LEU A CA 1
ATOM 614 C C . LEU A 1 80 ? 1.817 -16.909 -14.667 1.00 86.94 80 LEU A C 1
ATOM 616 O O . LEU A 1 80 ? 2.149 -17.806 -15.434 1.00 86.94 80 LEU A O 1
ATOM 620 N N . MET A 1 81 ? 0.876 -16.017 -14.980 1.00 89.31 81 MET A N 1
ATOM 621 C CA . MET A 1 81 ? 0.208 -15.940 -16.284 1.00 89.31 81 MET A CA 1
ATOM 622 C C . MET A 1 81 ? 0.989 -15.102 -17.313 1.00 89.31 81 MET A C 1
ATOM 624 O O . MET A 1 81 ? 0.495 -14.873 -18.414 1.00 89.31 81 MET A O 1
ATOM 628 N N . GLY A 1 82 ? 2.194 -14.626 -16.974 1.00 84.50 82 GLY A N 1
ATOM 629 C CA . GLY A 1 82 ? 3.027 -13.797 -17.851 1.00 84.50 82 GLY A CA 1
ATOM 630 C C . GLY A 1 82 ? 2.624 -12.318 -17.901 1.00 84.50 82 GLY A C 1
ATOM 631 O O . GLY A 1 82 ? 3.152 -11.565 -18.717 1.00 84.50 82 GLY A O 1
ATOM 632 N N . VAL A 1 83 ? 1.708 -11.877 -17.033 1.00 84.75 83 VAL A N 1
ATOM 633 C CA . VAL A 1 83 ? 1.288 -10.476 -16.933 1.00 84.75 83 VAL A CA 1
ATOM 634 C C . VAL A 1 83 ? 2.182 -9.749 -15.934 1.00 84.75 83 VAL A C 1
ATOM 636 O O . VAL A 1 83 ? 2.179 -10.038 -14.736 1.00 84.75 83 VAL A O 1
ATOM 639 N N . ASN A 1 84 ? 2.927 -8.758 -16.422 1.00 81.69 84 ASN A N 1
ATOM 640 C CA . ASN A 1 84 ? 3.724 -7.886 -15.567 1.00 81.69 84 ASN A CA 1
ATOM 641 C C . ASN A 1 84 ? 2.809 -6.943 -14.781 1.00 81.69 84 ASN A C 1
ATOM 643 O O . ASN A 1 84 ? 2.242 -5.998 -15.326 1.00 81.69 84 ASN A O 1
ATOM 647 N N . VAL A 1 85 ? 2.676 -7.214 -13.485 1.00 83.31 85 VAL A N 1
ATOM 648 C CA . VAL A 1 85 ? 1.933 -6.381 -12.537 1.00 83.31 85 VAL A CA 1
ATOM 649 C C . VAL A 1 85 ? 2.910 -5.739 -11.562 1.00 83.31 85 VAL A C 1
ATOM 651 O O . VAL A 1 85 ? 3.953 -6.302 -11.241 1.00 83.31 85 VAL A O 1
ATOM 654 N N . ALA A 1 86 ? 2.546 -4.566 -11.055 1.00 84.62 86 ALA A N 1
ATOM 655 C CA . ALA A 1 86 ? 3.226 -3.817 -10.003 1.00 84.62 86 ALA A CA 1
ATOM 656 C C . ALA A 1 86 ? 3.207 -4.522 -8.622 1.00 84.62 86 ALA A C 1
ATOM 658 O O . ALA A 1 86 ? 2.819 -3.939 -7.609 1.00 84.62 86 ALA A O 1
ATOM 659 N N . TRP A 1 87 ? 3.614 -5.790 -8.565 1.00 88.00 87 TRP A N 1
ATOM 660 C CA . TRP A 1 87 ? 3.554 -6.654 -7.384 1.00 88.00 87 TRP A CA 1
ATOM 661 C C . TRP A 1 87 ? 4.303 -6.067 -6.178 1.00 88.00 87 TRP A C 1
ATOM 663 O O . TRP A 1 87 ? 3.837 -6.163 -5.043 1.00 88.00 87 TRP A O 1
ATOM 673 N N . TYR A 1 88 ? 5.422 -5.380 -6.417 1.00 88.31 88 TYR A N 1
ATOM 674 C CA . TYR A 1 88 ? 6.186 -4.662 -5.393 1.00 88.31 88 TYR A CA 1
ATOM 675 C C . TYR A 1 88 ? 5.358 -3.536 -4.764 1.00 88.31 88 TYR A C 1
ATOM 677 O O . TYR A 1 88 ? 5.367 -3.379 -3.545 1.00 88.31 88 TYR A O 1
ATOM 685 N N . GLY A 1 89 ? 4.556 -2.822 -5.559 1.00 88.75 89 GLY A N 1
ATOM 686 C CA . GLY A 1 89 ? 3.623 -1.813 -5.056 1.00 88.75 89 GLY A CA 1
ATOM 687 C C . GLY A 1 89 ? 2.552 -2.404 -4.135 1.00 88.75 89 GLY A C 1
ATOM 688 O O . GLY A 1 89 ? 2.179 -1.782 -3.143 1.00 88.75 89 GLY A O 1
ATOM 689 N N . HIS A 1 90 ? 2.096 -3.631 -4.393 1.00 93.31 90 HIS A N 1
ATOM 690 C CA . HIS A 1 90 ? 1.139 -4.297 -3.508 1.00 93.31 90 HIS A CA 1
ATOM 691 C C . HIS A 1 90 ? 1.751 -4.640 -2.144 1.00 93.31 90 HIS A C 1
ATOM 693 O O . HIS A 1 90 ? 1.152 -4.376 -1.099 1.00 93.31 90 HIS A O 1
ATOM 699 N N . ILE A 1 91 ? 2.970 -5.184 -2.148 1.00 93.12 91 ILE A N 1
ATOM 700 C CA . ILE A 1 91 ? 3.686 -5.563 -0.925 1.00 93.12 91 ILE A CA 1
ATOM 701 C C . ILE A 1 91 ? 4.055 -4.318 -0.112 1.00 93.12 91 ILE A C 1
ATOM 703 O O . ILE A 1 91 ? 3.762 -4.250 1.083 1.00 93.12 91 ILE A O 1
ATOM 707 N N . PHE A 1 92 ? 4.647 -3.308 -0.754 1.00 93.88 92 PHE A N 1
ATOM 708 C CA . PHE A 1 92 ? 5.014 -2.055 -0.097 1.00 93.88 92 PHE A CA 1
ATOM 709 C C . PHE A 1 92 ? 3.797 -1.322 0.450 1.00 93.88 92 PHE A C 1
ATOM 711 O O . PHE A 1 92 ? 3.826 -0.878 1.598 1.00 93.88 92 PHE A O 1
ATOM 718 N N . GLY A 1 93 ? 2.705 -1.271 -0.315 1.00 93.69 93 GLY A N 1
ATOM 719 C CA . GLY A 1 93 ? 1.450 -0.695 0.143 1.00 93.69 93 GLY A CA 1
ATOM 720 C C . GLY A 1 93 ? 0.961 -1.369 1.420 1.00 93.69 93 GLY A C 1
ATOM 721 O O . GLY A 1 93 ? 0.728 -0.696 2.422 1.00 93.69 93 GLY A O 1
ATOM 722 N N . PHE A 1 94 ? 0.893 -2.702 1.438 1.00 95.19 94 PHE A N 1
ATOM 723 C CA . PHE A 1 94 ? 0.455 -3.447 2.619 1.00 95.19 94 PHE A CA 1
ATOM 724 C C . PHE A 1 94 ? 1.337 -3.215 3.844 1.00 95.19 94 PHE A C 1
ATOM 726 O O . PHE A 1 94 ? 0.823 -2.968 4.937 1.00 95.19 94 PHE A O 1
ATOM 733 N N . ILE A 1 95 ? 2.660 -3.242 3.666 1.00 94.19 95 ILE A N 1
ATOM 734 C CA . ILE A 1 95 ? 3.616 -2.985 4.747 1.00 94.19 95 ILE A CA 1
ATOM 735 C C . ILE A 1 95 ? 3.419 -1.568 5.298 1.00 94.19 95 ILE A C 1
ATOM 737 O O . ILE A 1 95 ? 3.252 -1.408 6.509 1.00 94.19 95 ILE A O 1
ATOM 741 N N . CYS A 1 96 ? 3.368 -0.5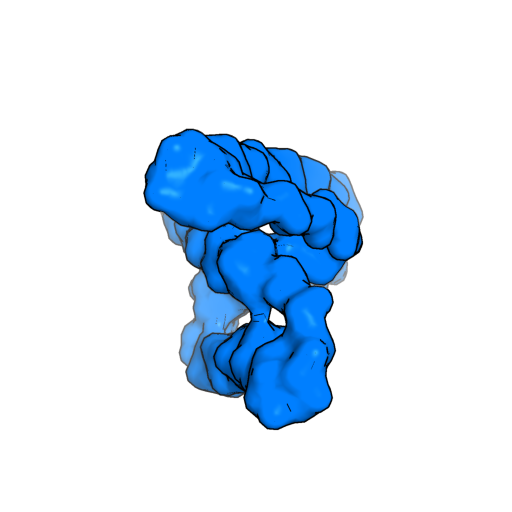49 4.434 1.00 94.12 96 CYS A N 1
ATOM 742 C CA . CYS A 1 96 ? 3.123 0.836 4.839 1.00 94.12 96 CYS A CA 1
ATOM 743 C C . CYS A 1 96 ? 1.804 0.970 5.610 1.00 94.12 96 CYS A C 1
ATOM 745 O O . CYS A 1 96 ? 1.781 1.544 6.697 1.00 94.12 96 CYS A O 1
ATOM 747 N N . GLY A 1 97 ? 0.721 0.387 5.096 1.00 93.75 97 GLY A N 1
ATOM 748 C CA . GLY A 1 97 ? -0.587 0.390 5.747 1.00 93.75 97 GLY A CA 1
ATOM 749 C C . GLY A 1 97 ? -0.575 -0.229 7.140 1.00 93.75 97 GLY A C 1
ATOM 750 O O . GLY A 1 97 ? -1.078 0.364 8.097 1.00 93.75 97 GLY A O 1
ATOM 751 N N . TYR A 1 98 ? 0.050 -1.398 7.273 1.00 93.88 98 TYR A N 1
ATOM 752 C CA . TYR A 1 98 ? 0.168 -2.099 8.548 1.00 93.88 98 TYR A CA 1
ATOM 753 C C . TYR A 1 98 ? 0.987 -1.294 9.569 1.00 93.88 98 TYR A C 1
ATOM 755 O O . TYR A 1 98 ? 0.601 -1.173 10.736 1.00 93.88 98 TYR A O 1
ATOM 763 N N . PHE A 1 99 ? 2.089 -0.674 9.130 1.00 93.19 99 PHE A N 1
ATOM 764 C CA . PHE A 1 99 ? 2.893 0.215 9.972 1.00 93.19 99 PHE A CA 1
ATOM 765 C C . PHE A 1 99 ? 2.133 1.473 10.403 1.00 93.19 99 PHE A C 1
ATOM 767 O O . PHE A 1 99 ? 2.212 1.845 11.574 1.00 93.19 99 PHE A O 1
ATOM 774 N N . LEU A 1 100 ? 1.360 2.096 9.510 1.00 91.44 100 LEU A N 1
ATOM 775 C CA . LEU A 1 100 ? 0.513 3.247 9.846 1.00 91.44 100 LEU A CA 1
ATOM 776 C C . LEU A 1 100 ? -0.561 2.878 10.882 1.00 91.44 100 LEU A C 1
ATOM 778 O O . LEU A 1 100 ? -0.814 3.645 11.813 1.00 91.44 100 LEU A O 1
ATOM 782 N N . GLY A 1 101 ? -1.143 1.679 10.778 1.00 89.62 101 GLY A N 1
ATOM 783 C CA . GLY A 1 101 ? -2.044 1.132 11.797 1.00 89.62 101 GLY A CA 1
ATOM 784 C C . GLY A 1 101 ? -1.362 1.009 13.159 1.00 89.62 101 GLY A C 1
ATOM 785 O O . GLY A 1 101 ? -1.886 1.479 14.174 1.00 89.62 101 GLY A O 1
ATOM 786 N N . LYS A 1 102 ? -0.145 0.453 13.169 1.00 89.19 102 LYS A N 1
ATOM 787 C CA . LYS A 1 102 ? 0.675 0.306 14.377 1.00 89.19 102 LYS A CA 1
ATOM 788 C C . LYS A 1 102 ? 1.062 1.645 15.003 1.00 89.19 102 LYS A C 1
ATOM 790 O O . LYS A 1 102 ? 1.024 1.755 16.228 1.00 89.19 102 LYS A O 1
ATOM 795 N N . LEU A 1 103 ? 1.418 2.642 14.190 1.00 87.31 103 LEU A N 1
ATOM 796 C CA . LEU A 1 103 ? 1.790 3.978 14.656 1.00 87.31 103 LEU A CA 1
ATOM 797 C C . LEU A 1 103 ? 0.608 4.668 15.341 1.00 87.31 103 LEU A C 1
ATOM 799 O O . LEU A 1 103 ? 0.774 5.181 16.441 1.00 87.31 103 LEU A O 1
ATOM 803 N N . ARG A 1 104 ? -0.598 4.590 14.758 1.00 81.19 104 ARG A N 1
ATOM 804 C CA . ARG A 1 104 ? -1.804 5.171 15.367 1.00 81.19 104 ARG A CA 1
ATOM 805 C C . ARG A 1 104 ? -2.101 4.598 16.751 1.00 81.19 104 ARG A C 1
ATOM 807 O O . ARG A 1 104 ? -2.483 5.355 17.621 1.00 81.19 104 ARG A O 1
ATOM 814 N N . ARG A 1 105 ? -1.960 3.286 16.977 1.00 68.69 105 ARG A N 1
ATOM 815 C CA . ARG A 1 105 ? -2.276 2.683 18.291 1.00 68.69 105 ARG A CA 1
ATOM 816 C C . ARG A 1 105 ? -1.343 3.164 19.417 1.00 68.69 105 ARG A C 1
ATOM 818 O O . ARG A 1 105 ? -1.681 2.996 20.583 1.00 68.69 105 ARG A O 1
ATOM 825 N N . LYS A 1 106 ? -0.159 3.683 19.083 1.00 51.84 106 LYS A N 1
ATOM 826 C CA . LYS A 1 106 ? 0.805 4.204 20.061 1.00 51.84 106 LYS A CA 1
ATOM 827 C C . LYS A 1 106 ? 0.576 5.675 20.437 1.00 51.84 106 LYS A C 1
ATOM 829 O O . LYS A 1 106 ? 1.229 6.121 21.374 1.00 51.84 106 LYS A O 1
ATOM 834 N N . ILE A 1 107 ? -0.283 6.391 19.710 1.00 46.09 107 ILE A N 1
ATOM 835 C CA . ILE A 1 107 ? -0.659 7.792 19.955 1.00 46.09 107 ILE A CA 1
ATOM 836 C C . ILE A 1 107 ? -2.030 7.802 20.627 1.00 46.09 107 ILE A C 1
ATOM 838 O O . ILE A 1 107 ? -2.187 8.560 21.603 1.00 46.09 107 ILE A O 1
#

Foldseek 3Di:
DCVVQPPVVLVCQLVVLLVQLVVVLVVVQVVCCVPVVDDDDADDSLLSVLLVLLLVCLVDVVCVVVSVVVLCCVLCVCVVVVHDHSSSSNVSSNVSSVVVNVVVVVD